Protein AF-A0A183B721-F1 (afdb_monomer_lite)

Sequence (104 aa):
MDIPVIEPLNLHRSPSEIDEWVEHFELWYSIRKGGMQKQSVLFLTLGGRELYFLVKNLAFPNVPAELPFEKLKSLLLDYILPMDFQATERAKFKSMIRAANMPC

Structure (mmCIF, N/CA/C/O backbone):
data_AF-A0A183B721-F1
#
_entry.id   AF-A0A183B721-F1
#
loop_
_atom_site.group_PDB
_atom_site.id
_atom_site.type_symbol
_atom_site.label_atom_id
_atom_site.label_alt_id
_atom_site.label_comp_id
_atom_site.label_asym_id
_atom_site.label_entity_id
_atom_site.label_seq_id
_atom_site.pdbx_PDB_ins_code
_atom_site.Cartn_x
_atom_site.Cartn_y
_atom_site.Cartn_z
_atom_site.occupancy
_atom_site.B_iso_or_equiv
_atom_site.auth_seq_id
_atom_site.auth_comp_id
_atom_site.auth_asym_id
_atom_site.auth_atom_id
_atom_site.pdbx_PDB_model_num
ATOM 1 N N . MET A 1 1 ? -16.930 22.620 1.485 1.00 50.09 1 MET A N 1
ATOM 2 C CA . MET A 1 1 ? -15.735 22.143 0.768 1.00 50.09 1 MET A CA 1
ATOM 3 C C . MET A 1 1 ? -16.091 20.797 0.191 1.00 50.09 1 MET A C 1
ATOM 5 O O . MET A 1 1 ? -16.375 19.894 0.971 1.00 50.09 1 MET A O 1
ATOM 9 N N . ASP A 1 2 ? -16.169 20.701 -1.133 1.00 58.84 2 ASP A N 1
ATOM 10 C CA . ASP A 1 2 ? -16.307 19.409 -1.796 1.00 58.84 2 ASP A CA 1
ATOM 11 C C . ASP A 1 2 ? -15.056 18.590 -1.494 1.00 58.84 2 ASP A C 1
ATOM 13 O O . ASP A 1 2 ? -13.928 19.063 -1.635 1.00 58.84 2 ASP A O 1
ATOM 17 N N . ILE A 1 3 ? -15.263 17.391 -0.962 1.00 57.69 3 ILE A N 1
ATOM 18 C CA . ILE A 1 3 ? -14.175 16.470 -0.660 1.00 57.69 3 ILE A CA 1
ATOM 19 C C . ILE A 1 3 ? -13.574 16.056 -2.011 1.00 57.69 3 ILE A C 1
ATOM 21 O O . ILE A 1 3 ? -14.344 15.627 -2.874 1.00 57.69 3 ILE A O 1
ATOM 25 N N . PRO A 1 4 ? -12.247 16.157 -2.220 1.00 65.75 4 PRO A N 1
ATOM 26 C CA . PRO A 1 4 ? -11.646 15.721 -3.473 1.00 65.75 4 PRO A CA 1
ATOM 27 C C . PRO A 1 4 ? -12.004 14.252 -3.709 1.00 65.75 4 PRO A C 1
ATOM 29 O O . PRO A 1 4 ? -11.850 13.422 -2.810 1.00 65.75 4 PRO A O 1
ATOM 32 N N . VAL A 1 5 ? -12.538 13.932 -4.883 1.00 74.12 5 VAL A N 1
ATOM 33 C CA . VAL A 1 5 ? -12.832 12.545 -5.247 1.00 74.12 5 VAL A CA 1
ATOM 34 C C . VAL A 1 5 ? -11.505 11.881 -5.601 1.00 74.12 5 VAL A C 1
ATOM 36 O O . VAL A 1 5 ? -10.826 12.322 -6.522 1.00 74.12 5 VAL A O 1
ATOM 39 N N . ILE A 1 6 ? -11.125 10.844 -4.853 1.00 83.06 6 ILE A N 1
ATOM 40 C CA . ILE A 1 6 ? -9.996 9.982 -5.213 1.00 83.06 6 ILE A CA 1
ATOM 41 C C . ILE A 1 6 ? -10.517 8.923 -6.181 1.00 83.06 6 ILE A C 1
ATOM 43 O O . ILE A 1 6 ? -11.452 8.190 -5.850 1.00 83.06 6 ILE A O 1
ATOM 47 N N . GLU A 1 7 ? -9.916 8.840 -7.365 1.00 86.94 7 GLU A N 1
ATOM 48 C CA . GLU A 1 7 ? -10.174 7.737 -8.289 1.00 86.94 7 GLU A CA 1
ATOM 49 C C . GLU A 1 7 ? -9.662 6.411 -7.706 1.00 86.94 7 GLU A C 1
ATOM 51 O O . GLU A 1 7 ? -8.612 6.405 -7.059 1.00 86.94 7 GLU A O 1
ATOM 56 N N . PRO A 1 8 ? -10.351 5.279 -7.930 1.00 89.62 8 PRO A N 1
ATOM 57 C CA . PRO A 1 8 ? -9.858 3.981 -7.491 1.00 89.62 8 PRO A CA 1
ATOM 58 C C . PRO A 1 8 ? -8.487 3.639 -8.071 1.00 89.62 8 PRO A C 1
ATOM 60 O O . PRO A 1 8 ? -8.197 3.931 -9.233 1.00 89.62 8 PRO A O 1
ATOM 63 N N . LEU A 1 9 ? -7.657 2.979 -7.262 1.00 90.56 9 LEU A N 1
ATOM 64 C CA . LEU A 1 9 ? -6.332 2.548 -7.685 1.00 90.56 9 LEU A CA 1
ATOM 65 C C . LEU A 1 9 ? -6.440 1.511 -8.811 1.00 90.56 9 LEU A C 1
ATOM 67 O O . LEU A 1 9 ? -7.158 0.519 -8.689 1.00 90.56 9 LEU A O 1
ATOM 71 N N . ASN A 1 10 ? -5.673 1.718 -9.880 1.00 89.81 10 ASN A N 1
ATOM 72 C CA . ASN A 1 10 ? -5.490 0.748 -10.954 1.00 89.81 10 ASN A CA 1
ATOM 73 C C . ASN A 1 10 ? -4.118 0.075 -10.799 1.00 89.81 10 ASN A C 1
ATOM 75 O O . ASN A 1 10 ? -3.089 0.730 -10.964 1.00 89.81 10 ASN A O 1
ATOM 79 N N . LEU A 1 11 ? -4.108 -1.230 -10.510 1.00 87.19 11 LEU A N 1
ATOM 80 C CA . LEU A 1 11 ? -2.878 -1.996 -10.261 1.00 87.19 11 LEU A CA 1
ATOM 81 C C . LEU A 1 11 ? -2.047 -2.272 -11.524 1.00 87.19 11 LEU A C 1
ATOM 83 O O . LEU A 1 11 ? -0.927 -2.762 -11.418 1.00 87.19 11 LEU A O 1
ATOM 87 N N . HIS A 1 12 ? -2.569 -1.969 -12.715 1.00 87.12 12 HIS A N 1
ATOM 88 C CA . HIS A 1 12 ? -1.833 -2.087 -13.977 1.00 87.12 12 HIS A CA 1
ATOM 89 C C . HIS A 1 12 ? -0.961 -0.867 -14.296 1.00 87.12 12 HIS A C 1
ATOM 91 O O . HIS A 1 12 ? -0.253 -0.875 -15.305 1.00 87.12 12 HIS A O 1
ATOM 97 N N . ARG A 1 13 ? -1.027 0.189 -13.477 1.00 86.31 13 ARG A N 1
ATOM 98 C CA . ARG A 1 13 ? -0.170 1.367 -13.624 1.00 86.31 13 ARG A CA 1
ATOM 99 C C . ARG A 1 13 ? 1.281 1.072 -13.241 1.00 86.31 13 ARG A C 1
ATOM 101 O O . ARG A 1 13 ? 1.598 0.042 -12.649 1.00 86.31 13 ARG A O 1
ATOM 108 N N . SER A 1 14 ? 2.173 1.987 -13.608 1.00 87.94 14 SER A N 1
ATOM 109 C CA . SER A 1 14 ? 3.580 1.899 -13.221 1.00 87.94 14 SER A CA 1
ATOM 110 C C . SER A 1 14 ? 3.752 2.006 -11.696 1.00 87.94 14 SER A C 1
ATOM 112 O O . SER A 1 14 ? 2.932 2.647 -11.034 1.00 87.94 14 SER A O 1
ATOM 114 N N . PRO A 1 15 ? 4.824 1.433 -11.115 1.00 87.56 15 PRO A N 1
ATOM 115 C CA . PRO A 1 15 ? 5.107 1.557 -9.686 1.00 87.56 15 PRO A CA 1
ATOM 116 C C . PRO A 1 15 ? 5.066 2.988 -9.142 1.00 87.56 15 PRO A C 1
ATOM 118 O O . PRO A 1 15 ? 4.501 3.210 -8.076 1.00 87.56 15 PRO A O 1
ATOM 121 N N . SER A 1 16 ? 5.599 3.957 -9.895 1.00 87.69 16 SER A N 1
ATOM 122 C CA . SER A 1 16 ? 5.585 5.374 -9.516 1.00 87.69 16 SER A CA 1
ATOM 123 C C . SER A 1 16 ? 4.173 5.943 -9.435 1.00 87.69 16 SER A C 1
ATOM 125 O O . SER A 1 16 ? 3.854 6.640 -8.486 1.00 87.69 16 SER A O 1
ATOM 127 N N . GLU A 1 17 ? 3.295 5.607 -10.381 1.00 89.81 17 GLU A N 1
ATOM 128 C CA . GLU A 1 17 ? 1.908 6.089 -10.351 1.00 89.81 17 GLU A CA 1
ATOM 129 C C . GLU A 1 17 ? 1.105 5.488 -9.191 1.00 89.81 17 GLU A C 1
ATOM 131 O O . GLU A 1 17 ? 0.163 6.107 -8.696 1.00 89.81 17 GLU A O 1
ATOM 136 N N . ILE A 1 18 ? 1.443 4.266 -8.765 1.00 90.12 18 ILE A N 1
ATOM 137 C CA . ILE A 1 18 ? 0.804 3.658 -7.596 1.00 90.12 18 ILE A CA 1
ATOM 138 C C . ILE A 1 18 ? 1.293 4.340 -6.313 1.00 90.12 18 ILE A C 1
ATOM 140 O O . ILE A 1 18 ? 0.479 4.606 -5.430 1.00 90.12 18 ILE A O 1
ATOM 144 N N . ASP A 1 19 ? 2.582 4.671 -6.226 1.00 90.12 19 ASP A N 1
ATOM 145 C CA . ASP A 1 19 ? 3.145 5.435 -5.109 1.00 90.12 19 ASP A CA 1
ATOM 146 C C . ASP A 1 19 ? 2.527 6.843 -5.019 1.00 90.12 19 ASP A C 1
ATOM 148 O O . ASP A 1 19 ? 1.978 7.210 -3.981 1.00 90.12 19 ASP A O 1
ATOM 152 N N . GLU A 1 20 ? 2.451 7.569 -6.141 1.00 91.38 20 GLU A N 1
ATOM 153 C CA . GLU A 1 20 ? 1.769 8.871 -6.244 1.00 91.38 20 GLU A CA 1
ATOM 154 C C . GLU A 1 20 ? 0.305 8.797 -5.776 1.00 91.38 20 GLU A C 1
ATOM 156 O O . GLU A 1 20 ? -0.199 9.690 -5.089 1.00 91.38 20 GLU A O 1
ATOM 161 N N . TRP A 1 21 ? -0.404 7.715 -6.114 1.00 93.31 21 TRP A N 1
ATOM 162 C CA . TRP A 1 21 ? -1.773 7.511 -5.645 1.00 93.31 21 TRP A CA 1
ATOM 163 C C . TRP A 1 21 ? -1.846 7.331 -4.121 1.00 93.31 21 TRP A C 1
ATOM 165 O O . TRP A 1 21 ? -2.752 7.873 -3.478 1.00 93.31 21 TRP A O 1
ATOM 175 N N . VAL A 1 22 ? -0.898 6.599 -3.525 1.00 93.25 22 VAL A N 1
ATOM 176 C CA . VAL A 1 22 ? -0.807 6.430 -2.066 1.00 93.25 22 VAL A CA 1
ATOM 177 C C . VAL A 1 22 ? -0.523 7.771 -1.383 1.00 93.25 22 VAL A C 1
ATOM 179 O O . VAL A 1 22 ? -1.196 8.099 -0.403 1.00 93.25 22 VAL A O 1
ATOM 182 N N . GLU A 1 23 ? 0.398 8.576 -1.915 1.00 93.00 23 GLU A N 1
ATOM 183 C CA . GLU A 1 23 ? 0.694 9.922 -1.404 1.00 93.00 23 GLU A CA 1
ATOM 184 C C . GLU A 1 23 ? -0.535 10.844 -1.478 1.00 93.00 23 GLU A C 1
ATOM 186 O O . GLU A 1 23 ? -0.880 11.533 -0.510 1.00 93.00 23 GLU A O 1
ATOM 191 N N . HIS A 1 24 ? -1.269 10.814 -2.597 1.00 92.56 24 HIS A N 1
ATOM 192 C CA . HIS A 1 24 ? -2.529 11.543 -2.741 1.00 92.56 24 HIS A CA 1
ATOM 193 C C . HIS A 1 24 ? -3.584 11.106 -1.716 1.00 92.56 24 HIS A C 1
ATOM 195 O O . HIS A 1 24 ? -4.293 11.956 -1.165 1.00 92.56 24 HIS A O 1
ATOM 201 N N . PHE A 1 25 ? -3.686 9.808 -1.418 1.00 91.88 25 PHE A N 1
ATOM 202 C CA . PHE A 1 25 ? -4.574 9.306 -0.370 1.00 91.88 25 PHE A CA 1
ATOM 203 C C . PHE A 1 25 ? -4.189 9.840 1.020 1.00 91.88 25 PHE A C 1
ATOM 205 O O . PHE A 1 25 ? -5.067 10.253 1.785 1.00 91.88 25 PHE A O 1
ATOM 212 N N . GLU A 1 26 ? -2.899 9.872 1.356 1.00 92.06 26 GLU A N 1
ATOM 213 C CA . GLU A 1 26 ? -2.406 10.391 2.640 1.00 92.06 26 GLU A CA 1
ATOM 214 C C . GLU A 1 26 ? -2.693 11.886 2.808 1.00 92.06 26 GLU A C 1
ATOM 216 O O . GLU A 1 26 ? -3.157 12.324 3.872 1.00 92.06 26 GLU A O 1
ATOM 221 N N . LEU A 1 27 ? -2.482 12.667 1.746 1.00 90.19 27 LEU A N 1
ATOM 222 C CA . LEU A 1 27 ? -2.800 14.092 1.724 1.00 90.19 27 LEU A CA 1
ATOM 223 C C . LEU A 1 27 ? -4.304 14.320 1.910 1.00 90.19 27 LEU A C 1
ATOM 225 O O . LEU A 1 27 ? -4.726 15.110 2.759 1.00 90.19 27 LEU A O 1
ATOM 229 N N . TRP A 1 28 ? -5.125 13.579 1.168 1.00 88.88 28 TRP A N 1
ATOM 230 C CA . TRP A 1 28 ? -6.579 13.643 1.270 1.00 88.88 28 TRP A CA 1
ATOM 231 C C . TRP A 1 28 ? -7.089 13.281 2.668 1.00 88.88 28 TRP A C 1
ATOM 233 O O . TRP A 1 28 ? -7.925 13.991 3.235 1.00 88.88 28 TRP A O 1
ATOM 243 N N . TYR A 1 29 ? -6.561 12.206 3.261 1.00 88.00 29 TYR A N 1
ATOM 244 C CA . TYR A 1 29 ? -6.924 11.787 4.613 1.00 88.00 29 TYR A CA 1
ATOM 245 C C . TYR A 1 29 ? -6.533 12.851 5.649 1.00 88.00 29 TYR A C 1
ATOM 247 O O . TYR A 1 29 ? -7.312 13.147 6.558 1.00 88.00 29 TYR A O 1
ATOM 255 N N . SER A 1 30 ? -5.372 13.489 5.471 1.00 86.25 30 SER A N 1
ATOM 256 C CA . SER A 1 30 ? -4.875 14.562 6.341 1.00 86.25 30 SER A CA 1
ATOM 257 C C . SER A 1 30 ? -5.750 15.819 6.303 1.00 86.25 30 SER A C 1
ATOM 259 O O . SER A 1 30 ? -5.968 16.441 7.345 1.00 86.25 30 SER A O 1
ATOM 261 N N . ILE A 1 31 ? -6.300 16.169 5.135 1.00 83.94 31 ILE A N 1
ATOM 262 C CA . ILE A 1 31 ? -7.267 17.272 4.985 1.00 83.94 31 ILE A CA 1
ATOM 263 C C . ILE A 1 31 ? -8.588 16.928 5.685 1.00 83.94 31 ILE A C 1
ATOM 265 O O . ILE A 1 31 ? -9.227 17.790 6.288 1.00 83.94 31 ILE A O 1
ATOM 269 N N . ARG A 1 32 ? -8.989 15.652 5.665 1.00 78.19 32 ARG A N 1
ATOM 270 C CA . ARG A 1 32 ? -10.244 15.164 6.251 1.00 78.19 32 ARG A CA 1
ATOM 271 C C . ARG A 1 32 ? -10.174 14.923 7.768 1.00 78.19 32 ARG A C 1
ATOM 273 O O . ARG A 1 32 ? -11.055 14.241 8.298 1.00 78.19 32 ARG A O 1
ATOM 280 N N . LYS A 1 33 ? -9.170 15.462 8.479 1.00 61.91 33 LYS A N 1
ATOM 281 C CA . LYS A 1 33 ? -9.022 15.380 9.950 1.00 61.91 33 LYS A CA 1
ATOM 282 C C . LYS A 1 33 ? -10.337 15.764 10.654 1.00 61.91 33 LYS A C 1
ATOM 284 O O . LYS A 1 33 ? -10.632 16.934 10.862 1.00 61.91 33 LYS A O 1
ATOM 289 N N . GLY A 1 34 ? -11.146 14.755 10.975 1.00 62.94 34 GLY A N 1
ATOM 290 C CA . GLY A 1 34 ? -12.550 14.885 11.391 1.00 62.94 34 GLY A CA 1
ATOM 291 C C . GLY A 1 34 ? -13.405 13.649 11.069 1.00 62.94 34 GLY A C 1
ATOM 292 O O . GLY A 1 34 ? -14.474 13.464 11.645 1.00 62.94 34 GLY A O 1
ATOM 293 N N . GLY A 1 35 ? -12.938 12.763 10.182 1.00 58.00 35 GLY A N 1
ATOM 294 C CA . GLY A 1 35 ? -13.590 11.483 9.903 1.00 58.00 35 GLY A CA 1
ATOM 295 C C . GLY A 1 35 ? -13.371 10.443 11.007 1.00 58.00 35 GLY A C 1
ATOM 296 O O . GLY A 1 35 ? -12.252 10.015 11.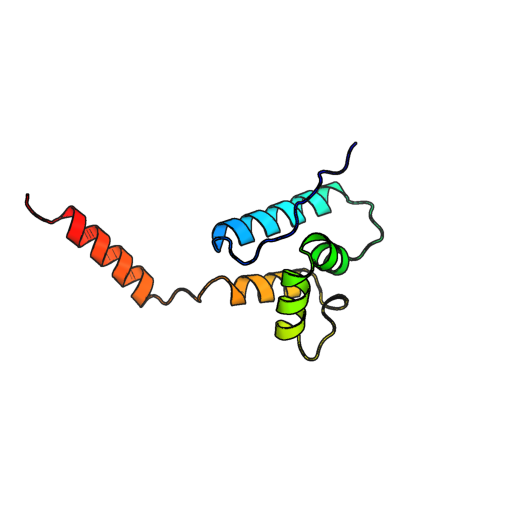248 1.00 58.00 35 GLY A O 1
ATOM 297 N N . MET A 1 36 ? -14.461 9.960 11.604 1.00 63.69 36 MET A N 1
ATOM 298 C CA . MET A 1 36 ? -14.518 8.874 12.603 1.00 63.69 36 MET A CA 1
ATOM 299 C C . MET A 1 36 ? -14.059 7.495 12.069 1.00 63.69 36 MET A C 1
ATOM 301 O O . MET A 1 36 ? -14.060 6.502 12.793 1.00 63.69 36 MET A O 1
ATOM 305 N N . GLN A 1 37 ? -13.726 7.414 10.779 1.00 72.00 37 GLN A N 1
ATOM 306 C CA . GLN A 1 37 ? -13.447 6.173 10.063 1.00 72.00 37 GLN A CA 1
ATOM 307 C C . GLN A 1 37 ? -11.956 5.841 10.110 1.00 72.00 37 GLN A C 1
ATOM 309 O O . GLN A 1 37 ? -11.112 6.704 9.873 1.00 72.00 37 GLN A O 1
ATOM 314 N N . LYS A 1 38 ? -11.633 4.569 10.361 1.00 87.19 38 LYS A N 1
ATOM 315 C CA . LYS A 1 38 ? -10.250 4.075 10.362 1.00 87.19 38 LYS A CA 1
ATOM 316 C C . LYS A 1 38 ? -9.607 4.294 8.985 1.00 87.19 38 LYS A C 1
ATOM 318 O O . LYS A 1 38 ? -10.171 3.876 7.974 1.00 87.19 38 LYS A O 1
ATOM 323 N N . GLN A 1 39 ? -8.407 4.876 8.955 1.00 91.06 39 GLN A N 1
ATOM 324 C CA . GLN A 1 39 ? -7.631 5.130 7.732 1.00 91.06 39 GLN A CA 1
ATOM 325 C C . GLN A 1 39 ? -7.507 3.885 6.841 1.00 91.06 39 GLN A C 1
ATOM 327 O O . GLN A 1 39 ? -7.759 3.965 5.643 1.00 91.06 39 GLN A O 1
ATOM 332 N N . SER A 1 40 ? -7.236 2.717 7.433 1.00 92.50 40 SER A N 1
ATOM 333 C CA . SER A 1 40 ? -7.154 1.427 6.732 1.00 92.50 40 SER A CA 1
ATOM 334 C C . SER A 1 40 ? -8.441 1.066 5.988 1.00 92.50 40 SER A C 1
ATOM 336 O O . SER A 1 40 ? -8.398 0.583 4.861 1.00 92.50 40 SER A O 1
ATOM 338 N N . VAL A 1 41 ? -9.605 1.327 6.590 1.00 92.00 41 VAL A N 1
ATOM 339 C CA . VAL A 1 41 ? -10.906 1.039 5.967 1.00 92.00 41 VAL A CA 1
ATOM 340 C C . VAL A 1 41 ? -11.140 1.970 4.780 1.00 92.00 41 VAL A C 1
ATOM 342 O O . VAL A 1 41 ? -11.589 1.516 3.730 1.00 92.00 41 VAL A O 1
ATOM 345 N N . LEU A 1 42 ? -10.796 3.255 4.917 1.00 91.75 42 LEU A N 1
ATOM 346 C CA . LEU A 1 42 ? -10.898 4.221 3.820 1.00 91.75 42 LEU A CA 1
ATOM 347 C C . LEU A 1 42 ? -9.962 3.865 2.667 1.00 91.75 42 LEU A C 1
ATOM 349 O O . LEU A 1 42 ? -10.397 3.893 1.523 1.00 91.75 42 LEU A O 1
ATOM 353 N N . PHE A 1 43 ? -8.727 3.471 2.968 1.00 93.25 43 PHE A N 1
ATOM 354 C CA . PHE A 1 43 ? -7.748 3.030 1.978 1.00 93.25 43 PHE A CA 1
ATOM 355 C C . PHE A 1 43 ? -8.271 1.852 1.146 1.00 93.25 43 PHE A C 1
ATOM 357 O O . PHE A 1 43 ? -8.302 1.916 -0.080 1.00 93.25 43 PHE A O 1
ATOM 364 N N . LEU A 1 44 ? -8.774 0.811 1.817 1.00 94.06 44 LEU A N 1
ATOM 365 C CA . LEU A 1 44 ? -9.335 -0.375 1.163 1.00 94.06 44 LEU A CA 1
ATOM 366 C C . LEU A 1 44 ? -10.624 -0.077 0.383 1.00 94.06 44 LEU A C 1
ATOM 368 O O . LEU A 1 44 ? -10.891 -0.719 -0.628 1.00 94.06 44 LEU A O 1
ATOM 372 N N . THR A 1 45 ? -11.429 0.881 0.850 1.00 91.44 45 THR A N 1
ATOM 373 C CA . THR A 1 45 ? -12.682 1.266 0.182 1.00 91.44 45 THR A CA 1
ATOM 374 C C . THR A 1 45 ? -12.408 2.098 -1.068 1.00 91.44 45 THR A C 1
ATOM 376 O O . THR A 1 45 ? -12.976 1.823 -2.122 1.00 91.44 45 THR A O 1
ATOM 379 N N . LEU A 1 46 ? -11.537 3.106 -0.960 1.00 91.88 46 LEU A N 1
ATOM 380 C CA . LEU A 1 46 ? -11.222 4.023 -2.054 1.00 91.88 46 LEU A CA 1
ATOM 381 C C . LEU A 1 46 ? -10.334 3.374 -3.108 1.00 91.88 46 LEU A C 1
ATOM 383 O O . LEU A 1 46 ? -10.566 3.582 -4.289 1.00 91.88 46 LEU A O 1
ATOM 387 N N . GLY A 1 47 ? -9.369 2.543 -2.711 1.00 91.44 47 GLY A N 1
ATOM 388 C CA . GLY A 1 47 ? -8.512 1.835 -3.662 1.00 91.44 47 GLY A CA 1
ATOM 389 C C . GLY A 1 47 ? -9.217 0.726 -4.446 1.00 91.44 47 GLY A C 1
ATOM 390 O O . GLY A 1 47 ? -8.648 0.179 -5.384 1.00 91.44 47 GLY A O 1
ATOM 391 N N . GLY A 1 48 ? -10.469 0.414 -4.107 1.00 93.31 48 GLY A N 1
ATOM 392 C CA . GLY A 1 48 ? -11.321 -0.461 -4.898 1.00 93.31 48 GLY A CA 1
ATOM 393 C C . GLY A 1 48 ? -11.054 -1.957 -4.714 1.00 93.31 48 GLY A C 1
ATOM 394 O O . GLY A 1 48 ? -10.301 -2.415 -3.852 1.00 93.31 48 GLY A O 1
ATOM 395 N N . ARG A 1 49 ? -11.743 -2.753 -5.539 1.00 93.50 49 ARG A N 1
ATOM 396 C CA . ARG A 1 49 ? -11.799 -4.219 -5.411 1.00 93.50 49 ARG A CA 1
ATOM 397 C C . ARG A 1 49 ? -10.440 -4.886 -5.611 1.00 93.50 49 ARG A C 1
ATOM 399 O O . ARG A 1 49 ? -10.125 -5.826 -4.885 1.00 93.50 49 ARG A O 1
ATOM 406 N N . GLU A 1 50 ? -9.681 -4.440 -6.607 1.00 92.69 50 GLU A N 1
ATOM 407 C CA . GLU A 1 50 ? -8.396 -5.047 -6.967 1.00 92.69 50 GLU A CA 1
ATOM 408 C C . GLU A 1 50 ? -7.376 -4.882 -5.844 1.00 92.69 50 GLU A C 1
ATOM 410 O O . GLU A 1 50 ? -6.804 -5.875 -5.390 1.00 92.69 50 GLU A O 1
ATOM 415 N N . LEU A 1 51 ? -7.240 -3.660 -5.314 1.00 94.25 51 LEU A N 1
ATOM 416 C CA . LEU A 1 51 ? -6.397 -3.396 -4.154 1.00 94.25 51 LEU A CA 1
ATOM 417 C C . LEU A 1 51 ? -6.828 -4.240 -2.951 1.00 94.25 51 LEU A C 1
ATOM 419 O O . LEU A 1 51 ? -5.989 -4.882 -2.322 1.00 94.25 51 LEU A O 1
ATOM 423 N N . TYR A 1 52 ? -8.129 -4.276 -2.638 1.00 94.62 52 TYR A N 1
ATOM 424 C CA . TYR A 1 52 ? -8.626 -5.070 -1.514 1.00 94.62 52 TYR A CA 1
ATOM 425 C C . TYR A 1 52 ? -8.269 -6.555 -1.657 1.00 94.62 52 TYR A C 1
ATOM 427 O O . TYR A 1 52 ? -7.824 -7.171 -0.689 1.00 94.62 52 TYR A O 1
ATOM 435 N N . PHE A 1 53 ? -8.440 -7.138 -2.848 1.00 94.12 53 PHE A N 1
ATOM 436 C CA . PHE A 1 53 ? -8.116 -8.543 -3.091 1.00 94.12 53 PHE A CA 1
ATOM 437 C C . PHE A 1 53 ? -6.614 -8.819 -2.959 1.00 94.12 53 PHE A C 1
ATOM 439 O O . PHE A 1 53 ? -6.232 -9.787 -2.300 1.00 94.12 53 PHE A O 1
ATOM 446 N N . LEU A 1 54 ? -5.770 -7.951 -3.523 1.00 94.19 54 LEU A N 1
ATOM 447 C CA . LEU A 1 54 ? -4.317 -8.051 -3.401 1.00 94.19 54 LEU A CA 1
ATOM 448 C C . LEU A 1 54 ? -3.888 -7.997 -1.931 1.00 94.19 54 LEU A C 1
ATOM 450 O O . LEU A 1 54 ? -3.263 -8.928 -1.427 1.00 94.19 54 LEU A O 1
ATOM 454 N N . VAL A 1 55 ? -4.287 -6.944 -1.220 1.00 94.06 55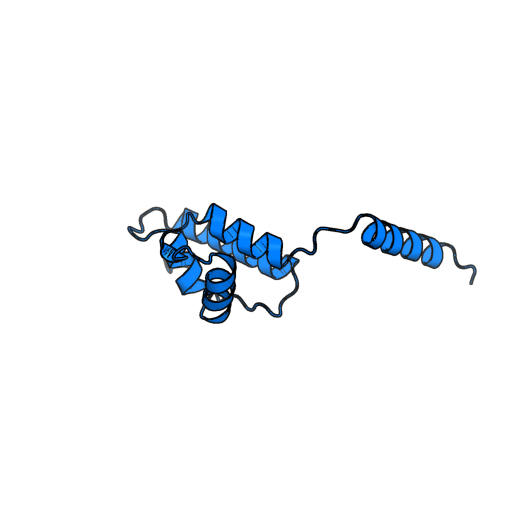 VAL A N 1
ATOM 455 C CA . VAL A 1 55 ? -3.920 -6.737 0.184 1.00 94.06 55 VAL A CA 1
ATOM 456 C C . VAL A 1 55 ? -4.472 -7.852 1.072 1.00 94.06 55 VAL A C 1
ATOM 458 O O . VAL A 1 55 ? -3.789 -8.285 1.994 1.00 94.06 55 VAL A O 1
ATOM 461 N N . LYS A 1 56 ? -5.669 -8.379 0.784 1.00 94.94 56 LYS A N 1
ATOM 462 C CA . LYS A 1 56 ? -6.226 -9.544 1.487 1.00 94.94 56 LYS A CA 1
ATOM 463 C C . LYS A 1 56 ? -5.333 -10.775 1.377 1.00 94.94 56 LYS A C 1
ATOM 465 O O . LYS A 1 56 ? -5.154 -11.466 2.377 1.00 94.94 56 LYS A O 1
ATOM 470 N N . ASN A 1 57 ? -4.774 -11.040 0.200 1.00 95.38 57 ASN A N 1
ATOM 471 C CA . ASN A 1 57 ? -3.857 -12.162 0.014 1.00 95.38 57 ASN A CA 1
ATOM 472 C C . ASN A 1 57 ? -2.509 -11.907 0.705 1.00 95.38 57 ASN A C 1
ATOM 474 O O . ASN A 1 57 ? -1.981 -12.809 1.348 1.00 95.38 57 ASN A O 1
ATOM 478 N N . LEU A 1 58 ? -1.988 -10.678 0.632 1.00 94.75 58 LEU A N 1
ATOM 479 C CA . LEU A 1 58 ? -0.716 -10.295 1.260 1.00 94.75 58 LEU A CA 1
ATOM 480 C C . LEU A 1 58 ? -0.779 -10.259 2.798 1.00 94.75 58 LEU A C 1
ATOM 482 O O . LEU A 1 58 ? 0.211 -10.531 3.468 1.00 94.75 58 LEU A O 1
ATOM 486 N N . ALA A 1 59 ? -1.935 -9.918 3.368 1.00 95.31 59 ALA A N 1
ATOM 487 C CA . ALA A 1 59 ? -2.136 -9.790 4.810 1.00 95.31 59 ALA A CA 1
ATOM 488 C C . ALA A 1 59 ? -2.445 -11.119 5.523 1.00 95.31 59 ALA A C 1
ATOM 490 O O . ALA A 1 59 ? -2.466 -11.142 6.759 1.00 95.31 59 ALA A O 1
ATOM 491 N N . PHE A 1 60 ? -2.707 -12.202 4.780 1.00 93.75 60 PHE A N 1
ATOM 492 C CA . PHE A 1 60 ? -3.112 -13.493 5.338 1.00 93.75 60 PHE A CA 1
ATOM 493 C C . PHE A 1 60 ? -2.105 -13.989 6.396 1.00 93.75 60 PHE A C 1
ATOM 495 O O . PHE A 1 60 ? -0.899 -13.959 6.145 1.00 93.75 60 PHE A O 1
ATOM 502 N N . PRO A 1 61 ? -2.559 -14.451 7.580 1.00 94.50 61 PRO A N 1
ATOM 503 C CA . PRO A 1 61 ? -3.941 -14.775 7.972 1.00 94.50 61 PRO A CA 1
ATOM 504 C C . PRO A 1 61 ? -4.746 -13.621 8.599 1.00 94.50 61 PRO A C 1
ATOM 506 O O . PRO A 1 61 ? -5.861 -13.840 9.068 1.00 94.50 61 PRO A O 1
ATOM 509 N N . ASN A 1 62 ? -4.203 -12.405 8.639 1.00 95.44 62 ASN A N 1
ATOM 510 C CA . ASN A 1 62 ? -4.842 -11.268 9.300 1.00 95.44 62 ASN A CA 1
ATOM 511 C C . ASN A 1 62 ? -5.978 -10.676 8.457 1.00 95.44 62 ASN A C 1
ATOM 513 O O . ASN A 1 62 ? -5.987 -10.769 7.228 1.00 95.44 62 ASN A O 1
ATOM 517 N N . VAL A 1 63 ? -6.914 -9.992 9.118 1.00 93.62 63 VAL A N 1
ATOM 518 C CA . VAL A 1 63 ? -7.972 -9.234 8.443 1.00 93.62 63 VAL A CA 1
ATOM 519 C C . VAL A 1 63 ? -7.414 -7.870 8.001 1.00 93.62 63 VAL A C 1
ATOM 521 O O . VAL A 1 63 ? -7.026 -7.076 8.858 1.00 93.62 63 VAL A O 1
ATOM 524 N N . PRO A 1 64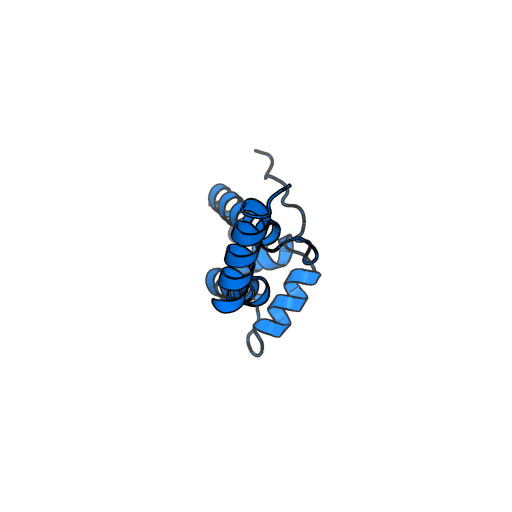 ? -7.411 -7.525 6.695 1.00 93.00 64 PRO A N 1
ATOM 525 C CA . PRO A 1 64 ? -6.813 -6.278 6.204 1.00 93.00 64 PRO A CA 1
ATOM 526 C C . PRO A 1 64 ? -7.332 -5.008 6.880 1.00 93.00 64 PRO A C 1
ATOM 528 O O . PRO A 1 64 ? -6.567 -4.095 7.160 1.00 93.00 64 PRO A O 1
ATOM 531 N N . ALA A 1 65 ? -8.633 -4.952 7.175 1.00 91.56 65 ALA A N 1
ATOM 532 C CA . ALA A 1 65 ? -9.265 -3.787 7.796 1.00 91.56 65 ALA A CA 1
ATOM 533 C C . ALA A 1 65 ? -8.837 -3.555 9.260 1.00 91.56 65 ALA A C 1
ATOM 535 O O . ALA A 1 65 ? -9.046 -2.463 9.792 1.00 91.56 65 ALA A O 1
ATOM 536 N N . GLU A 1 66 ? -8.267 -4.570 9.914 1.00 93.56 66 GLU A N 1
ATOM 537 C CA . GLU A 1 66 ? -7.753 -4.486 11.28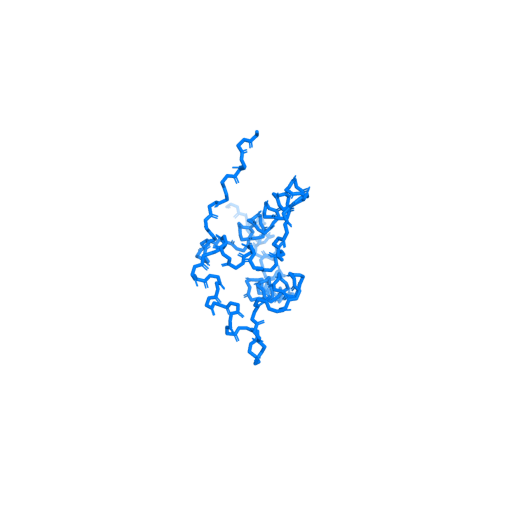5 1.00 93.56 66 GLU A CA 1
ATOM 538 C C . GLU A 1 66 ? -6.284 -4.064 11.331 1.00 93.56 66 GLU A C 1
ATOM 540 O O . GLU A 1 66 ? -5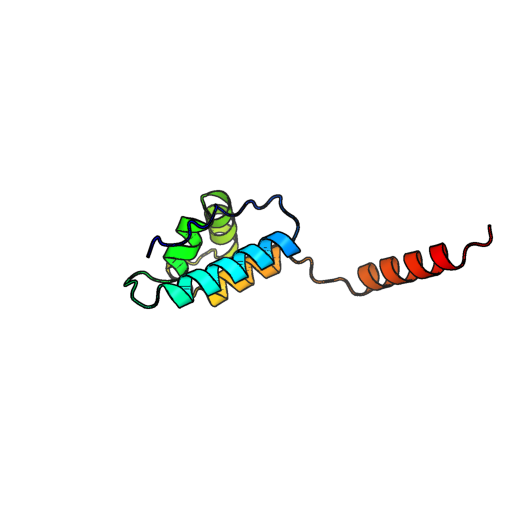.822 -3.563 12.356 1.00 93.56 66 GLU A O 1
ATOM 545 N N . LEU A 1 67 ? -5.556 -4.225 10.223 1.00 94.69 67 LEU A N 1
ATOM 546 C CA . LEU A 1 67 ? -4.162 -3.820 10.141 1.00 94.69 67 LEU A CA 1
ATOM 547 C C . LEU A 1 67 ? -4.034 -2.288 10.119 1.00 94.69 67 LEU A C 1
ATOM 549 O O . LEU A 1 67 ? -4.858 -1.602 9.503 1.00 94.69 67 LEU A O 1
ATOM 553 N N . PRO A 1 68 ? -2.985 -1.725 10.747 1.00 94.50 68 PRO A N 1
ATOM 554 C CA . PRO A 1 68 ? -2.653 -0.314 10.601 1.00 94.50 68 PRO A CA 1
ATOM 555 C C . PRO A 1 68 ? -2.404 0.047 9.136 1.00 94.50 68 PRO A C 1
ATOM 557 O O . PRO A 1 68 ? -1.836 -0.753 8.391 1.00 94.50 68 PRO A O 1
ATOM 560 N N . PHE A 1 69 ? -2.773 1.265 8.738 1.00 93.81 69 PHE A N 1
ATOM 561 C CA . PHE A 1 69 ? -2.562 1.751 7.373 1.00 93.81 69 PHE A CA 1
ATOM 562 C C . PHE A 1 69 ? -1.098 1.612 6.932 1.00 93.81 69 PHE A C 1
ATOM 564 O O . PHE A 1 69 ? -0.853 1.074 5.860 1.00 93.81 69 PHE A O 1
ATOM 571 N N . GLU A 1 70 ? -0.138 1.961 7.794 1.00 94.69 70 GLU A N 1
ATOM 572 C CA . GLU A 1 70 ? 1.298 1.807 7.512 1.00 94.69 70 GLU A CA 1
ATOM 573 C C . GLU A 1 70 ? 1.680 0.376 7.113 1.00 94.69 70 GLU A C 1
ATOM 575 O O . GLU A 1 70 ? 2.501 0.162 6.224 1.00 94.69 70 GLU A O 1
ATOM 580 N N . LYS A 1 71 ? 1.040 -0.627 7.727 1.00 95.31 71 LYS A N 1
ATOM 581 C CA . LYS A 1 71 ? 1.278 -2.031 7.388 1.00 95.31 71 LYS A CA 1
ATOM 582 C C . LYS A 1 71 ? 0.676 -2.393 6.032 1.00 95.31 71 LYS A C 1
ATOM 584 O O . LYS A 1 71 ? 1.267 -3.177 5.299 1.00 95.31 71 LYS A O 1
ATOM 589 N N . LEU A 1 72 ? -0.491 -1.843 5.697 1.00 95.31 72 LEU A N 1
ATOM 590 C CA . LEU A 1 72 ? -1.112 -2.046 4.386 1.00 95.31 72 LEU A CA 1
ATOM 591 C C . LEU A 1 72 ? -0.311 -1.365 3.272 1.00 95.31 72 LEU A C 1
ATOM 593 O O . LEU A 1 72 ? -0.103 -1.973 2.225 1.00 95.31 72 LEU A O 1
ATOM 597 N N . LYS A 1 73 ? 0.168 -0.140 3.520 1.00 94.12 73 LYS A N 1
ATOM 598 C CA . LYS A 1 73 ? 1.047 0.613 2.621 1.00 94.12 73 LYS A CA 1
ATOM 599 C C . LYS A 1 73 ? 2.328 -0.163 2.343 1.00 94.12 73 LYS A C 1
ATOM 601 O O . LYS A 1 73 ? 2.655 -0.368 1.180 1.00 94.12 73 LYS A O 1
ATOM 606 N N . SER A 1 74 ? 3.005 -0.650 3.386 1.00 93.44 74 SER A N 1
ATOM 607 C CA . SER A 1 74 ? 4.239 -1.419 3.203 1.00 93.44 74 SER A CA 1
ATOM 608 C C . SER A 1 74 ? 3.991 -2.683 2.378 1.00 93.44 74 SER A C 1
ATOM 610 O O . SER A 1 74 ? 4.703 -2.916 1.416 1.00 93.44 74 SER A O 1
ATOM 612 N N . LEU A 1 75 ? 2.937 -3.456 2.682 1.00 93.75 75 LEU A N 1
ATOM 613 C CA . LEU A 1 75 ? 2.597 -4.664 1.918 1.00 93.75 75 LEU A CA 1
ATOM 614 C C . LEU A 1 75 ? 2.356 -4.362 0.432 1.00 93.75 75 LEU A C 1
ATOM 616 O O . LEU A 1 75 ? 2.783 -5.132 -0.424 1.00 93.75 75 LEU A O 1
ATOM 620 N N . LEU A 1 76 ? 1.670 -3.259 0.129 1.00 92.31 76 LEU A N 1
ATOM 621 C CA . LEU A 1 76 ? 1.414 -2.838 -1.244 1.00 92.31 76 LEU A CA 1
ATOM 622 C C . LEU A 1 76 ? 2.714 -2.447 -1.964 1.00 92.31 76 LEU A C 1
ATOM 624 O O . LEU A 1 76 ? 2.973 -2.940 -3.060 1.00 92.31 76 LEU A O 1
ATOM 628 N N . LEU A 1 77 ? 3.530 -1.589 -1.349 1.00 89.19 77 LEU A N 1
ATOM 629 C CA . LEU A 1 77 ? 4.776 -1.105 -1.945 1.00 89.19 77 LEU A CA 1
ATOM 630 C C . LEU A 1 77 ? 5.813 -2.223 -2.096 1.00 89.19 77 LEU A C 1
ATOM 632 O O . LEU A 1 77 ? 6.437 -2.309 -3.145 1.00 89.19 77 LEU A O 1
ATOM 636 N N . ASP A 1 78 ? 5.928 -3.128 -1.123 1.00 89.06 78 ASP A N 1
ATOM 637 C CA . ASP A 1 78 ? 6.817 -4.297 -1.183 1.00 89.06 78 ASP A CA 1
ATOM 638 C C . ASP A 1 78 ? 6.446 -5.255 -2.332 1.00 89.06 78 ASP A C 1
ATOM 640 O O . ASP A 1 78 ? 7.303 -5.958 -2.864 1.00 89.06 78 ASP A O 1
ATOM 644 N N . TYR A 1 79 ? 5.163 -5.312 -2.710 1.00 88.38 79 TYR A N 1
ATOM 645 C CA . TYR A 1 79 ? 4.699 -6.113 -3.845 1.00 88.38 79 TYR A CA 1
ATOM 646 C C . TYR A 1 79 ? 4.985 -5.435 -5.191 1.00 88.38 79 TYR A C 1
ATOM 648 O O . TYR A 1 79 ? 5.319 -6.107 -6.167 1.00 88.38 79 TYR A O 1
ATOM 656 N N . ILE A 1 80 ? 4.813 -4.114 -5.256 1.00 83.94 80 ILE A N 1
ATOM 657 C CA . ILE A 1 80 ? 4.883 -3.338 -6.501 1.00 83.94 80 ILE A CA 1
ATOM 658 C C . ILE A 1 80 ? 6.314 -2.964 -6.857 1.00 83.94 80 ILE A C 1
ATOM 660 O O . ILE A 1 80 ? 6.678 -2.995 -8.033 1.00 83.94 80 ILE A O 1
ATOM 664 N N . LEU A 1 81 ? 7.108 -2.575 -5.864 1.00 79.31 81 LEU A N 1
ATOM 665 C CA . LEU A 1 81 ? 8.511 -2.260 -6.044 1.00 79.31 81 LEU A CA 1
ATOM 666 C C . LEU A 1 81 ? 9.258 -3.593 -6.070 1.00 79.31 81 LEU A C 1
ATOM 668 O O . LEU A 1 81 ? 9.411 -4.222 -5.019 1.00 79.31 81 LEU A O 1
ATOM 672 N N . PRO A 1 82 ? 9.734 -4.069 -7.238 1.00 67.06 82 PRO A N 1
ATOM 673 C CA . PRO A 1 82 ? 10.711 -5.137 -7.217 1.00 67.06 82 PRO A CA 1
ATOM 674 C C . PRO A 1 82 ? 11.867 -4.622 -6.370 1.00 67.06 82 PRO A C 1
ATOM 676 O O . PRO A 1 82 ? 12.406 -3.562 -6.668 1.00 67.06 82 PRO A O 1
ATOM 679 N N . MET A 1 83 ? 12.212 -5.338 -5.299 1.00 62.38 83 MET A N 1
ATOM 680 C CA . MET A 1 83 ? 13.399 -5.042 -4.504 1.00 62.38 83 MET A CA 1
ATOM 681 C C . MET A 1 83 ? 14.553 -4.844 -5.487 1.00 62.38 83 MET A C 1
ATOM 683 O O . MET A 1 83 ? 14.944 -5.814 -6.141 1.00 62.38 83 MET A O 1
ATOM 687 N N . ASP A 1 84 ? 14.994 -3.594 -5.678 1.00 62.72 84 ASP A N 1
ATOM 688 C CA . ASP A 1 84 ? 15.861 -3.227 -6.792 1.00 62.72 84 ASP A CA 1
ATOM 689 C C . ASP A 1 84 ? 17.103 -4.099 -6.734 1.00 62.72 84 ASP A C 1
ATOM 691 O O . ASP A 1 84 ? 17.997 -3.913 -5.900 1.00 62.72 84 ASP A O 1
ATOM 695 N N . PHE A 1 85 ? 17.157 -5.111 -7.602 1.00 63.91 85 PHE A N 1
ATOM 696 C CA . PHE A 1 85 ? 18.323 -5.960 -7.635 1.00 63.91 85 PHE A CA 1
ATOM 697 C C . PHE A 1 85 ? 19.440 -5.063 -8.137 1.00 63.91 85 PHE A C 1
ATOM 699 O O . PHE A 1 85 ? 19.410 -4.604 -9.280 1.00 63.91 85 PHE A O 1
ATOM 706 N N . GLN A 1 86 ? 20.423 -4.792 -7.280 1.00 75.25 86 GLN A N 1
ATOM 707 C CA . GLN A 1 86 ? 21.519 -3.875 -7.582 1.00 75.25 86 GLN A CA 1
ATOM 708 C C . GLN A 1 86 ? 22.162 -4.181 -8.947 1.00 75.25 86 GLN A C 1
ATOM 710 O O . GLN A 1 86 ? 22.674 -3.281 -9.613 1.00 75.25 86 GLN A O 1
ATOM 715 N N . ALA A 1 87 ? 22.130 -5.442 -9.398 1.00 74.50 87 ALA A N 1
ATOM 716 C CA . ALA A 1 87 ? 22.618 -5.814 -10.719 1.00 74.50 87 ALA A CA 1
ATOM 717 C C . ALA A 1 87 ? 21.736 -5.318 -11.881 1.00 74.50 87 ALA A C 1
ATOM 719 O O . ALA A 1 87 ? 22.298 -4.955 -12.909 1.00 74.50 87 ALA A O 1
ATOM 720 N N . THR A 1 88 ? 20.409 -5.255 -11.734 1.00 78.88 88 THR A N 1
ATOM 721 C CA . THR A 1 88 ? 19.481 -4.704 -12.738 1.00 78.88 88 THR A CA 1
ATOM 722 C C . THR A 1 88 ? 19.728 -3.213 -12.933 1.00 78.88 88 THR A C 1
ATOM 724 O O . THR A 1 88 ? 19.932 -2.767 -14.062 1.00 78.88 88 THR A O 1
ATOM 727 N N . GLU A 1 89 ? 19.831 -2.456 -11.842 1.00 82.69 89 GLU A N 1
ATOM 728 C CA . GLU A 1 89 ? 20.135 -1.023 -11.908 1.00 82.69 89 GLU A CA 1
ATOM 729 C C . GLU A 1 89 ? 21.549 -0.767 -12.449 1.00 82.69 89 GLU A C 1
ATOM 731 O O . GLU A 1 89 ? 21.750 0.065 -13.336 1.00 82.69 89 GLU A O 1
ATOM 736 N N . ARG A 1 90 ? 22.542 -1.571 -12.037 1.00 83.88 90 ARG A N 1
ATOM 737 C CA . ARG A 1 90 ? 23.890 -1.525 -12.633 1.00 83.88 90 ARG A CA 1
ATOM 738 C C . ARG A 1 90 ? 23.885 -1.870 -14.122 1.00 83.88 90 ARG A C 1
ATOM 740 O O . ARG A 1 90 ? 24.683 -1.300 -14.866 1.00 83.88 90 ARG A O 1
ATOM 747 N N . ALA A 1 91 ? 23.047 -2.804 -14.566 1.00 85.50 91 ALA A N 1
ATOM 748 C CA . ALA A 1 91 ? 22.936 -3.171 -15.973 1.00 85.50 91 ALA A CA 1
ATOM 749 C C . ALA A 1 91 ? 22.307 -2.037 -16.794 1.00 85.50 91 ALA A C 1
ATOM 751 O O . ALA A 1 91 ? 22.869 -1.677 -17.829 1.00 85.50 91 ALA A O 1
ATOM 752 N N . LYS A 1 92 ? 21.223 -1.415 -16.303 1.00 86.50 92 LYS A N 1
ATOM 753 C CA . LYS A 1 92 ? 20.615 -0.222 -16.917 1.00 86.50 92 LYS A CA 1
ATOM 754 C C . LYS A 1 92 ? 21.628 0.916 -17.037 1.00 86.50 92 LYS A C 1
ATOM 756 O O . LYS A 1 92 ? 21.858 1.415 -18.138 1.00 86.50 92 LYS A O 1
ATOM 761 N N . PHE A 1 93 ? 22.318 1.246 -15.944 1.00 86.00 93 PHE A N 1
ATOM 762 C CA . PHE A 1 93 ? 23.345 2.289 -15.929 1.00 86.00 93 PHE A CA 1
ATO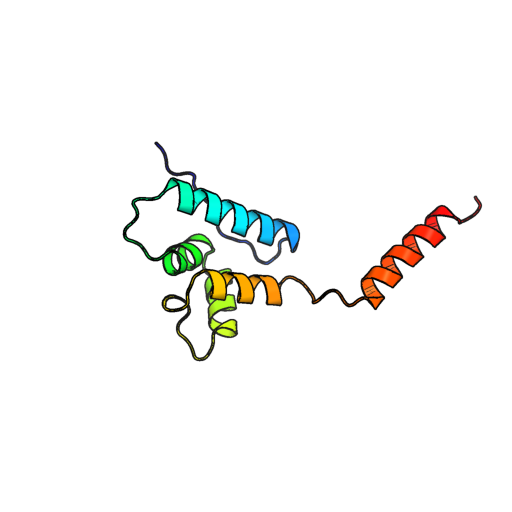M 763 C C . PHE A 1 93 ? 24.483 2.004 -16.923 1.00 86.00 93 PHE A C 1
ATOM 765 O O . PHE A 1 93 ? 24.855 2.864 -17.722 1.00 86.00 93 PHE A O 1
ATOM 772 N N . LYS A 1 94 ? 25.004 0.766 -16.950 1.00 89.31 94 LYS A N 1
ATOM 773 C CA . LYS A 1 94 ? 26.028 0.353 -17.927 1.00 89.31 94 LYS A CA 1
ATOM 774 C C . LYS A 1 94 ? 25.530 0.437 -19.369 1.00 89.31 94 LYS A C 1
ATOM 776 O O . LYS A 1 94 ? 26.306 0.810 -20.247 1.00 89.31 94 LYS A O 1
ATOM 781 N N . SER A 1 95 ? 24.271 0.086 -19.621 1.00 87.94 95 SER A N 1
ATOM 782 C CA . SER A 1 95 ? 23.663 0.181 -20.949 1.00 87.94 95 SER A CA 1
ATOM 783 C C . SER A 1 95 ? 23.581 1.632 -21.422 1.00 87.94 95 SER A C 1
ATOM 785 O O . SER A 1 95 ? 23.958 1.922 -22.554 1.00 87.94 95 SER A O 1
ATOM 787 N N . MET A 1 96 ? 23.171 2.552 -20.545 1.00 91.88 96 MET A N 1
ATOM 788 C CA . MET A 1 96 ? 23.115 3.984 -20.855 1.00 91.88 96 MET A CA 1
ATOM 789 C C . MET A 1 96 ? 24.496 4.557 -21.194 1.00 91.88 96 MET A C 1
ATOM 791 O O . MET A 1 96 ? 24.639 5.252 -22.196 1.00 91.88 96 MET A O 1
ATOM 795 N N . ILE A 1 97 ? 25.533 4.211 -20.420 1.00 88.88 97 ILE A N 1
ATOM 796 C CA . ILE A 1 97 ? 26.914 4.640 -20.707 1.00 88.88 97 ILE A CA 1
ATOM 797 C C . ILE A 1 97 ? 27.408 4.079 -22.046 1.00 88.88 97 ILE A C 1
ATOM 799 O O . ILE A 1 97 ? 28.067 4.786 -22.805 1.00 88.88 97 ILE A O 1
ATOM 803 N N . ARG A 1 98 ? 27.106 2.813 -22.360 1.00 83.69 98 ARG A N 1
ATOM 804 C CA . ARG A 1 98 ? 27.501 2.208 -23.643 1.00 83.69 98 ARG A CA 1
ATOM 805 C C . ARG A 1 98 ? 26.812 2.867 -24.832 1.00 83.69 98 ARG A C 1
ATOM 807 O O . ARG A 1 98 ? 27.473 3.091 -25.836 1.00 83.69 98 ARG A O 1
ATOM 814 N N . ALA A 1 99 ? 25.526 3.189 -24.711 1.00 80.69 99 ALA A N 1
ATOM 815 C CA . ALA A 1 99 ? 24.785 3.888 -25.757 1.00 80.69 99 ALA A CA 1
ATOM 816 C C . ALA A 1 99 ? 25.324 5.309 -25.993 1.00 80.69 99 ALA A C 1
ATOM 818 O O . ALA A 1 99 ? 25.462 5.719 -27.139 1.00 80.69 99 ALA A O 1
ATOM 819 N N . ALA A 1 100 ? 25.693 6.030 -24.929 1.00 76.06 100 ALA A N 1
ATOM 820 C CA . ALA A 1 100 ? 26.282 7.367 -25.031 1.00 76.06 100 ALA A CA 1
ATOM 821 C C . ALA A 1 100 ? 27.700 7.374 -25.638 1.00 76.06 100 ALA A C 1
ATOM 823 O O . ALA A 1 100 ? 28.111 8.371 -26.221 1.00 76.06 100 ALA A O 1
ATOM 824 N N . ASN A 1 101 ? 28.437 6.266 -25.507 1.00 74.44 101 ASN A N 1
ATOM 825 C CA . ASN A 1 101 ? 29.815 6.124 -25.987 1.00 74.44 101 ASN A CA 1
ATOM 826 C C . ASN A 1 101 ? 29.935 5.339 -27.306 1.00 74.44 101 ASN A C 1
ATOM 828 O O . ASN A 1 101 ? 31.050 4.990 -27.700 1.00 74.44 101 ASN A O 1
ATOM 832 N N . MET A 1 102 ? 28.824 5.021 -27.979 1.00 70.50 102 MET A N 1
ATOM 833 C CA . MET A 1 102 ? 28.866 4.444 -29.325 1.00 70.50 102 MET A CA 1
ATOM 834 C C . MET A 1 102 ? 29.345 5.516 -30.316 1.00 70.50 102 MET A C 1
ATOM 836 O O . MET A 1 102 ? 28.694 6.557 -30.418 1.00 70.50 102 MET A O 1
ATOM 840 N N . PRO A 1 103 ? 30.457 5.300 -31.044 1.00 65.62 103 PRO A N 1
ATOM 841 C CA . PRO A 1 103 ? 30.837 6.186 -32.136 1.00 65.62 103 PRO A CA 1
ATOM 842 C C . PRO A 1 103 ? 29.793 6.080 -33.256 1.00 65.62 103 PRO A C 1
ATOM 844 O O . PRO A 1 103 ? 29.315 4.976 -33.525 1.00 65.62 103 PRO A O 1
ATOM 847 N N . CYS A 1 104 ? 29.449 7.220 -33.865 1.00 64.81 104 CYS A N 1
ATOM 848 C CA . CYS A 1 104 ? 28.565 7.303 -35.033 1.00 64.81 104 CYS A CA 1
ATOM 849 C C . CYS A 1 104 ? 29.033 6.418 -36.194 1.00 64.81 104 CYS A C 1
ATOM 851 O O . CYS A 1 104 ? 30.263 6.353 -36.426 1.00 64.81 104 CYS A O 1
#

pLDDT: mean 85.38, std 10.95, range [50.09, 95.44]

Organism: NCBI:txid27848

Radius of gyration: 18.23 Å; chains: 1; bounding box: 47×37×48 Å

Secondary structure (DSSP, 8-state):
-PPPPPPPP-TTS-HHHHHHHHHHHHHHHHHTTT--S-HHHHHHHHTHHHHHHHHHHHTTTS-GGGS-HHHHHHHHHHHHS----HHHHHHHHHHHHHHHT---

Foldseek 3Di:
DPQDQQAAADLPDALVVNVVSVVVLVVSVVVPVPDPAASQVVNCVRNDDVLVVQLPVQVPPDDSSPDHPVVSVCSVSPVRDPPPPVVVVVVVVVVVVVVVPDDD